Protein AF-A0AAD6BPM9-F1 (afdb_monomer_lite)

Structure (mmCIF, N/CA/C/O backbone):
data_AF-A0AAD6BPM9-F1
#
_entry.id   AF-A0AAD6BPM9-F1
#
loop_
_atom_site.group_PDB
_atom_site.id
_atom_site.type_symbol
_atom_site.label_atom_id
_atom_site.label_alt_id
_atom_site.label_comp_id
_atom_site.label_asym_id
_atom_site.label_entity_id
_atom_site.label_seq_id
_atom_site.pdbx_PDB_ins_code
_atom_site.Cartn_x
_atom_site.Cartn_y
_atom_site.Cartn_z
_atom_site.occupancy
_atom_site.B_iso_or_equiv
_atom_site.auth_seq_id
_atom_site.auth_comp_id
_atom_site.auth_asym_id
_atom_site.auth_atom_id
_atom_site.pdbx_PDB_model_num
ATOM 1 N N . MET A 1 1 ? 32.159 -13.338 46.708 1.00 35.56 1 MET A N 1
ATOM 2 C CA . MET A 1 1 ? 31.486 -13.858 45.499 1.00 35.56 1 MET A CA 1
ATOM 3 C C . MET A 1 1 ? 30.273 -12.989 45.229 1.00 35.56 1 MET A C 1
ATOM 5 O O . MET A 1 1 ? 29.301 -13.058 45.969 1.00 35.56 1 MET A O 1
ATOM 9 N N . GLU A 1 2 ? 30.380 -12.097 44.250 1.00 43.56 2 GLU A N 1
ATOM 10 C CA . GLU A 1 2 ? 29.331 -11.146 43.885 1.00 43.56 2 GLU A CA 1
ATOM 11 C C . GLU A 1 2 ? 28.367 -11.821 42.903 1.00 43.56 2 GLU A C 1
ATOM 13 O O . GLU A 1 2 ? 28.756 -12.232 41.809 1.00 43.56 2 GLU A O 1
ATOM 18 N N . PHE A 1 3 ? 27.111 -12.007 43.311 1.00 42.94 3 PHE A N 1
ATOM 19 C CA . PHE A 1 3 ? 26.085 -12.568 42.441 1.00 42.94 3 PHE A CA 1
ATOM 20 C C . PHE A 1 3 ? 25.701 -11.525 41.393 1.00 42.94 3 PHE A C 1
ATOM 22 O O . PHE A 1 3 ? 24.969 -10.576 41.675 1.00 42.94 3 PHE A O 1
ATOM 29 N N . ALA A 1 4 ? 26.183 -11.718 40.166 1.00 53.88 4 ALA A N 1
ATOM 30 C CA . ALA A 1 4 ? 25.777 -10.936 39.010 1.00 53.88 4 ALA A CA 1
ATOM 31 C C . ALA A 1 4 ? 24.247 -10.991 38.851 1.00 53.88 4 ALA A C 1
ATOM 33 O O . ALA A 1 4 ? 23.667 -11.984 38.402 1.00 53.88 4 ALA A O 1
ATOM 34 N N . LYS A 1 5 ? 23.575 -9.899 39.230 1.00 62.50 5 LYS A N 1
ATOM 35 C CA . LYS A 1 5 ? 22.139 -9.696 39.031 1.00 62.50 5 LYS A CA 1
ATOM 36 C C . LYS A 1 5 ? 21.869 -9.630 37.531 1.00 62.50 5 LYS A C 1
ATOM 38 O O . LYS A 1 5 ? 22.005 -8.582 36.904 1.00 62.50 5 LYS A O 1
ATOM 43 N N . LYS A 1 6 ? 21.491 -10.768 36.947 1.00 52.66 6 LYS A N 1
ATOM 44 C CA . LYS A 1 6 ? 21.075 -10.888 35.546 1.00 52.66 6 LYS A CA 1
ATOM 45 C C . LYS A 1 6 ? 19.934 -9.892 35.303 1.00 52.66 6 LYS A C 1
ATOM 47 O O . LYS A 1 6 ? 18.817 -10.095 35.782 1.00 52.66 6 LYS A O 1
ATOM 52 N N . ARG A 1 7 ? 20.211 -8.782 34.607 1.00 53.25 7 ARG A N 1
ATOM 53 C CA . ARG A 1 7 ? 19.170 -7.841 34.175 1.00 53.25 7 ARG A CA 1
ATOM 54 C C . ARG A 1 7 ? 18.244 -8.606 33.234 1.00 53.25 7 ARG A C 1
ATOM 56 O O . ARG A 1 7 ? 18.624 -8.931 32.113 1.00 53.25 7 ARG A O 1
ATOM 63 N N . LYS A 1 8 ? 17.036 -8.932 33.697 1.00 54.50 8 LYS A N 1
ATOM 64 C CA . LYS A 1 8 ? 15.958 -9.365 32.809 1.00 54.50 8 LYS A CA 1
ATOM 65 C C . LYS A 1 8 ? 15.629 -8.148 31.948 1.00 54.50 8 LYS A C 1
ATOM 67 O O . LYS A 1 8 ? 15.013 -7.210 32.446 1.00 54.50 8 LYS A O 1
ATOM 72 N N . ASN A 1 9 ? 16.086 -8.123 30.696 1.00 52.91 9 ASN A N 1
ATOM 73 C CA . ASN A 1 9 ? 15.541 -7.195 29.713 1.00 52.91 9 ASN A CA 1
ATOM 74 C C . ASN A 1 9 ? 14.071 -7.572 29.551 1.00 52.91 9 ASN A C 1
ATOM 76 O O . ASN A 1 9 ? 13.732 -8.515 28.840 1.00 52.91 9 ASN A O 1
ATOM 80 N N . VAL A 1 10 ? 13.199 -6.878 30.280 1.00 54.53 10 VAL A N 1
ATOM 81 C CA . VAL A 1 10 ? 11.765 -6.960 30.058 1.00 54.53 10 VAL A CA 1
ATOM 82 C C . VAL A 1 10 ? 11.538 -6.189 28.767 1.00 54.5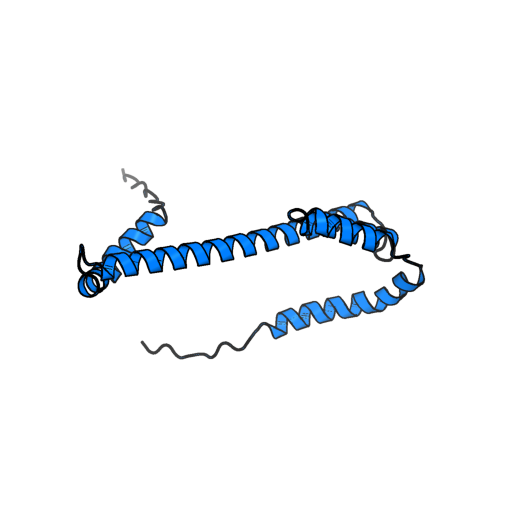3 10 VAL A C 1
ATOM 84 O O . VAL A 1 10 ? 11.328 -4.978 28.776 1.00 54.53 10 VAL A O 1
ATOM 87 N N . ALA A 1 11 ? 11.658 -6.878 27.633 1.00 59.47 11 ALA A N 1
ATOM 88 C CA . ALA A 1 11 ? 11.080 -6.411 26.387 1.00 59.47 11 ALA A CA 1
ATOM 89 C C . ALA A 1 11 ? 9.562 -6.432 26.593 1.00 59.47 11 ALA A C 1
ATOM 91 O O . ALA A 1 11 ? 8.877 -7.389 26.247 1.00 59.47 11 ALA A O 1
ATOM 92 N N . VAL A 1 12 ? 9.058 -5.411 27.289 1.00 58.12 12 VAL A N 1
ATOM 93 C CA . VAL A 1 12 ? 7.635 -5.224 27.526 1.00 58.12 12 VAL A CA 1
ATOM 94 C C . VAL A 1 12 ? 7.022 -5.077 26.142 1.00 58.12 12 VAL A C 1
ATOM 96 O O . VAL A 1 12 ? 7.352 -4.130 25.415 1.00 58.12 12 VAL A O 1
ATOM 99 N N . ILE A 1 13 ? 6.178 -6.037 25.760 1.00 71.31 13 IL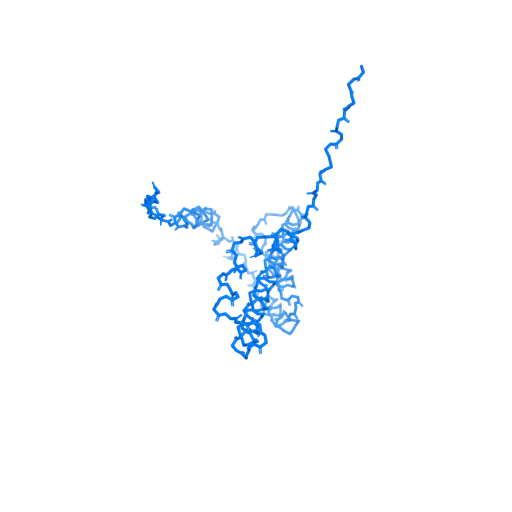E A N 1
ATOM 100 C CA . ILE A 1 13 ? 5.431 -5.985 24.505 1.00 71.31 13 ILE A CA 1
ATOM 101 C C . ILE A 1 13 ? 4.755 -4.610 24.461 1.00 71.31 13 ILE A C 1
ATOM 103 O O . ILE A 1 13 ? 4.265 -4.112 25.476 1.00 71.31 13 ILE A O 1
ATOM 107 N N . LYS A 1 14 ? 4.770 -3.935 23.307 1.00 81.62 14 LYS A N 1
ATOM 108 C CA . LYS A 1 14 ? 4.235 -2.565 23.178 1.00 81.62 14 LYS A CA 1
ATOM 109 C C . LYS A 1 14 ? 2.793 -2.442 23.713 1.00 81.62 14 LYS A C 1
ATOM 111 O O . LYS A 1 14 ? 2.435 -1.371 24.197 1.00 81.62 14 LYS A O 1
ATOM 116 N N . SER A 1 15 ? 2.022 -3.536 23.714 1.00 83.00 15 SER A N 1
ATOM 117 C CA . SER A 1 15 ? 0.700 -3.655 24.344 1.00 83.00 15 SER A CA 1
ATOM 118 C C . SER A 1 15 ? 0.702 -3.352 25.844 1.00 83.00 15 SER A C 1
ATOM 120 O O . SER A 1 15 ? -0.145 -2.603 26.319 1.00 83.00 15 SER A O 1
ATOM 122 N N . ASP A 1 16 ? 1.663 -3.885 26.592 1.00 86.81 16 ASP A N 1
ATOM 123 C CA . ASP A 1 16 ? 1.737 -3.732 28.046 1.00 86.81 16 ASP A CA 1
ATOM 124 C C . ASP A 1 16 ? 2.203 -2.325 28.425 1.00 86.81 16 ASP A C 1
ATOM 126 O O . ASP A 1 16 ? 1.712 -1.737 29.389 1.00 86.81 16 ASP A O 1
ATOM 130 N N . ASN A 1 17 ? 3.099 -1.741 27.621 1.00 89.44 17 ASN A N 1
ATOM 131 C CA . ASN A 1 17 ? 3.482 -0.336 27.762 1.00 89.44 17 ASN A CA 1
ATOM 132 C C . ASN A 1 17 ? 2.284 0.593 27.521 1.00 89.44 17 ASN A C 1
ATOM 134 O O . ASN A 1 17 ? 2.069 1.518 28.303 1.00 89.44 17 ASN A O 1
ATOM 138 N N . LEU A 1 18 ? 1.486 0.322 26.482 1.00 88.50 18 LEU A N 1
ATOM 139 C CA . LEU A 1 18 ? 0.274 1.081 26.178 1.00 88.50 18 LEU A CA 1
ATOM 140 C C . LEU A 1 18 ? -0.773 0.936 27.290 1.00 88.50 18 LEU A C 1
ATOM 142 O O . LEU A 1 18 ? -1.334 1.935 27.738 1.00 88.50 18 LEU A O 1
ATOM 146 N N . LYS A 1 19 ? -0.990 -0.290 27.782 1.00 91.25 19 LYS A N 1
ATOM 147 C CA . LYS A 1 19 ? -1.907 -0.567 28.892 1.00 91.25 19 LYS A CA 1
ATOM 148 C C . LYS A 1 19 ? -1.490 0.193 30.146 1.00 91.25 19 LYS A C 1
ATOM 150 O O . LYS A 1 19 ? -2.317 0.901 30.711 1.00 91.25 19 LYS A O 1
ATOM 155 N N . ARG A 1 20 ? -0.214 0.105 30.546 1.00 93.06 20 ARG A N 1
ATOM 156 C CA . ARG A 1 20 ? 0.305 0.814 31.724 1.00 93.06 20 ARG A CA 1
ATOM 157 C C . ARG A 1 20 ? 0.131 2.325 31.587 1.00 93.06 20 ARG A C 1
ATOM 159 O O . ARG A 1 20 ? -0.369 2.948 32.516 1.00 93.06 20 ARG A O 1
ATOM 166 N N . HIS A 1 21 ? 0.488 2.888 30.432 1.00 94.00 21 HIS A N 1
ATOM 167 C CA . HIS A 1 21 ? 0.334 4.317 30.158 1.00 94.00 21 HIS A CA 1
ATOM 168 C C . HIS A 1 21 ? -1.126 4.770 30.270 1.00 94.00 21 HIS A C 1
ATOM 170 O O . HIS A 1 21 ? -1.416 5.745 30.960 1.00 94.00 21 HIS A O 1
ATOM 176 N N . PHE A 1 22 ? -2.058 4.024 29.669 1.00 93.56 22 PHE A N 1
ATOM 177 C CA . PHE A 1 22 ? -3.481 4.308 29.817 1.00 93.56 22 PHE A CA 1
ATOM 178 C C . PHE A 1 22 ? -3.906 4.257 31.288 1.00 93.56 22 PHE A C 1
ATOM 180 O O . PHE A 1 22 ? -4.524 5.199 31.776 1.00 93.56 22 PHE A O 1
ATOM 187 N N . THR A 1 23 ? -3.531 3.200 32.016 1.00 94.38 23 THR A N 1
ATOM 188 C CA . THR A 1 23 ? -3.917 3.043 33.425 1.00 94.38 23 THR A CA 1
ATOM 189 C C . THR A 1 23 ? -3.346 4.128 34.334 1.00 94.38 23 THR A C 1
ATOM 191 O O . THR A 1 23 ? -4.044 4.565 35.240 1.00 94.38 23 THR A O 1
ATOM 194 N N . SER A 1 24 ? -2.113 4.588 34.098 1.00 95.81 24 SER A N 1
ATOM 195 C CA . SER A 1 24 ? -1.460 5.572 34.967 1.00 95.81 24 SER A CA 1
ATOM 196 C C . SER A 1 24 ? -1.820 7.019 34.632 1.00 95.81 24 SER A C 1
ATOM 198 O O . SER A 1 24 ? -1.816 7.851 35.530 1.00 95.81 24 SER A O 1
ATOM 200 N N . ILE A 1 25 ? -2.087 7.338 33.359 1.00 95.06 25 ILE A N 1
ATOM 201 C CA . ILE A 1 25 ? -2.283 8.726 32.898 1.00 95.06 25 ILE A CA 1
ATOM 202 C C . ILE A 1 25 ? -3.748 9.033 32.576 1.00 95.06 25 ILE A C 1
ATOM 204 O O . ILE A 1 25 ? -4.235 10.119 32.877 1.00 95.06 25 ILE A O 1
ATOM 208 N N . HIS A 1 26 ? -4.465 8.095 31.955 1.00 93.62 26 HIS A N 1
ATOM 209 C CA . HIS A 1 26 ? -5.763 8.376 31.338 1.00 93.62 26 HIS A CA 1
ATOM 210 C C . HIS A 1 26 ? -6.950 7.719 32.037 1.00 93.62 26 HIS A C 1
ATOM 212 O O . HIS A 1 26 ? -8.068 8.188 31.864 1.00 93.62 26 HIS A O 1
ATOM 218 N N . ALA A 1 27 ? -6.751 6.661 32.828 1.00 94.12 27 ALA A N 1
ATOM 219 C CA . ALA A 1 27 ? -7.866 5.916 33.410 1.00 94.12 27 ALA A CA 1
ATOM 220 C C . ALA A 1 27 ? -8.763 6.784 34.302 1.00 94.12 27 ALA A C 1
ATOM 222 O O . ALA A 1 27 ? -9.981 6.709 34.176 1.00 94.12 27 ALA A O 1
ATOM 223 N N . ALA A 1 28 ? -8.182 7.643 35.147 1.00 94.00 28 ALA A N 1
ATOM 224 C CA . ALA A 1 28 ? -8.955 8.510 36.036 1.00 94.00 28 ALA A CA 1
ATOM 225 C C . ALA A 1 28 ? -9.855 9.484 35.255 1.00 94.00 28 ALA A C 1
ATOM 227 O O . ALA A 1 28 ? -11.061 9.537 35.486 1.00 94.00 28 ALA A O 1
ATOM 228 N N . SER A 1 29 ? -9.296 10.206 34.279 1.00 93.50 29 SER A N 1
ATOM 229 C CA . SER A 1 29 ? -10.056 11.166 33.472 1.00 93.50 29 SER A CA 1
ATOM 230 C C . SER A 1 29 ? -11.031 10.480 32.516 1.00 93.50 29 SER A C 1
ATOM 232 O O . SER A 1 29 ? -12.147 10.959 32.324 1.00 93.50 29 SER A O 1
ATOM 234 N N . PHE A 1 30 ? -10.654 9.343 31.935 1.00 93.31 30 PHE A N 1
ATOM 235 C CA . PHE A 1 30 ? -11.526 8.593 31.039 1.00 93.31 30 PHE A CA 1
ATOM 236 C C . PHE A 1 30 ? -12.734 8.019 31.781 1.00 93.31 30 PHE A C 1
ATOM 238 O O . PHE A 1 30 ? -13.852 8.165 31.301 1.00 93.31 30 PHE A O 1
ATOM 245 N N . ASN A 1 31 ? -12.536 7.428 32.962 1.00 93.12 31 ASN A N 1
ATOM 246 C CA . ASN A 1 31 ? -13.633 6.878 33.759 1.00 93.12 31 ASN A CA 1
ATOM 247 C C . ASN A 1 31 ? -14.541 7.972 34.343 1.00 93.12 31 ASN A C 1
ATOM 249 O O . ASN A 1 31 ? -15.739 7.742 34.472 1.00 93.12 31 ASN A O 1
ATOM 253 N N . ALA A 1 32 ? -14.001 9.159 34.648 1.00 93.00 32 ALA A N 1
ATOM 254 C CA . ALA A 1 32 ? -14.800 10.303 35.094 1.00 93.00 32 ALA A CA 1
ATOM 255 C C . ALA A 1 32 ? -15.715 10.849 33.984 1.00 93.00 32 ALA A C 1
ATOM 257 O O . ALA A 1 32 ? -16.877 11.150 34.235 1.00 93.00 32 ALA A O 1
ATOM 258 N N . ASN A 1 33 ? -15.206 10.956 32.751 1.00 92.06 33 ASN A N 1
ATOM 259 C CA . ASN A 1 33 ? -15.979 11.464 31.610 1.00 92.06 33 ASN A CA 1
ATOM 260 C C . ASN A 1 33 ? -16.887 10.402 30.970 1.00 92.06 33 ASN A C 1
ATOM 262 O O . ASN A 1 33 ? -17.888 10.744 30.348 1.00 92.06 33 ASN A O 1
ATOM 266 N N . TYR A 1 34 ? -16.524 9.122 31.083 1.00 92.88 34 TYR A N 1
ATOM 267 C CA . TYR A 1 34 ? -17.231 8.000 30.470 1.00 92.88 34 TYR A CA 1
ATOM 268 C C . TYR A 1 34 ? -17.401 6.870 31.499 1.00 92.88 34 TYR A C 1
ATOM 270 O O . TYR A 1 34 ? -16.593 5.931 31.522 1.00 92.88 34 TYR A O 1
ATOM 278 N N . PRO A 1 35 ? -18.447 6.939 32.344 1.00 91.88 35 PRO A N 1
ATOM 279 C CA . PRO A 1 35 ? -18.706 5.945 33.379 1.00 91.88 35 PRO A CA 1
ATOM 280 C C . PRO A 1 35 ? -18.882 4.540 32.806 1.00 91.88 35 PRO A C 1
ATOM 282 O O . PRO A 1 35 ? -19.329 4.351 31.667 1.00 91.88 35 PRO A O 1
ATOM 285 N N . GLU A 1 36 ? -18.546 3.531 33.604 1.00 89.31 36 GLU A N 1
ATOM 286 C CA . GLU A 1 36 ? -18.715 2.136 33.210 1.00 89.31 36 GLU A CA 1
ATOM 287 C C . GLU A 1 36 ? -20.180 1.818 32.890 1.00 89.31 36 GLU A C 1
ATOM 289 O O . GLU A 1 36 ? -21.095 2.327 33.528 1.00 89.31 36 GLU A O 1
ATOM 294 N N . LYS A 1 37 ? -20.393 0.971 31.873 1.00 88.62 37 LYS A N 1
ATOM 295 C CA . LYS A 1 37 ? -21.720 0.576 31.365 1.00 88.62 37 LYS A CA 1
ATOM 296 C C . LYS A 1 37 ? -22.593 1.728 30.833 1.00 88.62 37 LYS A C 1
ATOM 298 O O . LYS A 1 37 ? -23.770 1.508 30.583 1.00 88.62 37 LYS A O 1
ATOM 303 N N . SER A 1 38 ? -22.033 2.920 30.617 1.00 93.50 38 SER A N 1
ATOM 304 C CA . SER A 1 38 ? -22.742 4.008 29.933 1.00 93.50 38 SER A CA 1
ATOM 305 C C . SER A 1 38 ? -22.705 3.854 28.409 1.00 93.50 38 SER A C 1
ATOM 307 O O . SER A 1 38 ? -21.695 3.437 27.830 1.00 93.50 38 SER A O 1
ATOM 309 N N . ASP A 1 39 ? -23.778 4.276 27.742 1.00 92.50 39 ASP A N 1
ATOM 310 C CA . ASP A 1 39 ? -23.843 4.312 26.276 1.00 92.50 39 ASP A CA 1
ATOM 311 C C . ASP A 1 39 ? -22.803 5.266 25.679 1.00 92.50 39 ASP A C 1
ATOM 313 O O . ASP A 1 39 ? -22.188 4.968 24.653 1.00 92.50 39 ASP A O 1
ATOM 317 N N . GLN A 1 40 ? -22.519 6.374 26.372 1.00 92.25 40 GLN A N 1
ATOM 318 C CA . GLN A 1 40 ? -21.474 7.327 25.993 1.00 92.25 40 GLN A CA 1
ATOM 319 C C . GLN A 1 40 ? -20.093 6.662 25.931 1.00 92.25 40 GLN A C 1
ATOM 321 O O . GLN A 1 40 ? -19.318 6.920 25.006 1.00 92.25 40 GLN A O 1
ATOM 326 N N . ARG A 1 41 ? -19.781 5.763 26.876 1.00 95.00 41 ARG A N 1
ATOM 327 C CA . ARG A 1 41 ? -18.527 5.000 26.869 1.00 95.00 41 ARG A CA 1
ATOM 328 C C . ARG A 1 41 ? -18.465 4.039 25.689 1.00 95.00 41 ARG A C 1
ATOM 330 O O . ARG A 1 41 ? -17.439 3.979 25.011 1.00 95.00 41 ARG A O 1
ATOM 337 N N . THR A 1 42 ? -19.554 3.327 25.414 1.00 94.19 42 THR A N 1
ATOM 338 C CA . THR A 1 42 ? -19.649 2.414 24.266 1.00 94.19 42 THR A CA 1
ATOM 339 C C . THR A 1 42 ? -19.442 3.167 22.952 1.00 94.19 42 THR A C 1
ATOM 341 O O . THR A 1 42 ? -18.608 2.767 22.136 1.00 94.19 42 THR A O 1
ATOM 344 N N . GLN A 1 43 ? -20.110 4.311 22.778 1.00 95.12 43 GLN A N 1
ATOM 345 C CA . GLN A 1 43 ? -19.960 5.163 21.599 1.00 95.12 43 GLN A CA 1
ATOM 346 C C . GLN A 1 43 ? -18.531 5.704 21.463 1.00 95.12 43 GLN A C 1
ATOM 348 O O . GLN A 1 43 ? -17.953 5.673 20.373 1.00 95.12 43 GLN A O 1
ATOM 353 N N . LYS A 1 44 ? -17.919 6.152 22.567 1.00 95.19 44 LYS A N 1
ATOM 354 C CA . LYS A 1 44 ? -16.544 6.663 22.554 1.00 95.19 44 LYS A CA 1
ATOM 355 C C . LYS A 1 44 ? -15.542 5.591 22.138 1.00 95.19 44 LYS A C 1
ATOM 357 O O . LYS A 1 44 ? -14.681 5.859 21.300 1.00 95.19 44 LYS A O 1
ATOM 362 N N . ILE A 1 45 ? -15.659 4.383 22.690 1.00 94.50 45 ILE A N 1
ATOM 363 C CA . ILE A 1 45 ? -14.792 3.250 22.342 1.00 94.50 45 ILE A CA 1
ATOM 364 C C . ILE A 1 45 ? -14.977 2.869 20.870 1.00 94.50 45 ILE A C 1
ATOM 366 O O . ILE A 1 45 ? -13.985 2.682 20.165 1.00 94.50 45 ILE A O 1
ATOM 370 N N . ALA A 1 46 ? -16.219 2.812 20.381 1.00 96.31 46 ALA A N 1
ATOM 371 C CA . ALA A 1 46 ? -16.501 2.533 18.976 1.00 96.31 46 ALA A CA 1
ATOM 372 C C . ALA A 1 46 ? -15.860 3.578 18.044 1.00 96.31 46 ALA A C 1
ATOM 374 O O . ALA A 1 46 ? -15.221 3.210 17.057 1.00 96.31 46 ALA A O 1
ATOM 375 N N . GLY A 1 47 ? -15.951 4.867 18.389 1.00 96.88 47 GLY A N 1
ATOM 376 C CA . GLY A 1 47 ? -15.310 5.950 17.639 1.00 96.88 47 GLY A CA 1
ATOM 377 C C . GLY A 1 47 ? -13.781 5.857 17.631 1.00 96.88 47 GLY A C 1
ATOM 378 O O . GLY A 1 47 ? -13.159 5.996 16.577 1.00 96.88 47 GLY A O 1
ATOM 379 N N . LEU A 1 48 ? -13.163 5.554 18.778 1.00 94.62 48 LEU A N 1
ATOM 380 C CA . LEU A 1 48 ? -11.713 5.335 18.869 1.00 94.62 48 LEU A CA 1
ATOM 381 C C . LEU A 1 48 ? -11.267 4.140 18.019 1.00 94.62 48 LEU A C 1
ATOM 383 O O . LEU A 1 48 ? -10.268 4.229 17.309 1.00 94.62 48 LEU A O 1
ATOM 387 N N . LEU A 1 49 ? -12.024 3.040 18.042 1.00 95.62 49 LEU A N 1
ATOM 388 C CA . LEU A 1 49 ? -11.731 1.860 17.233 1.00 95.62 49 LEU A CA 1
ATOM 389 C C . LEU A 1 49 ? -11.868 2.152 15.733 1.00 95.62 49 LEU A C 1
ATOM 391 O O . LEU A 1 49 ? -11.034 1.706 14.946 1.00 95.62 49 LEU A O 1
ATOM 395 N N . ALA A 1 50 ? -12.896 2.900 15.331 1.00 96.69 50 ALA A N 1
ATOM 396 C CA . ALA A 1 50 ? -13.084 3.317 13.945 1.00 96.69 50 ALA A CA 1
ATOM 397 C C . ALA A 1 50 ? -11.927 4.207 13.466 1.00 96.69 50 ALA A C 1
ATOM 399 O O . ALA A 1 50 ? -11.351 3.946 12.409 1.00 96.69 50 ALA A O 1
ATOM 400 N N . SER A 1 51 ? -11.529 5.194 14.275 1.00 95.69 51 SER A N 1
ATOM 401 C CA . SER A 1 51 ? -10.372 6.051 13.996 1.00 95.69 51 SER A CA 1
ATOM 402 C C . SER A 1 51 ? -9.078 5.239 13.888 1.00 95.69 51 SER A C 1
ATOM 404 O O . SER A 1 51 ? -8.334 5.398 12.924 1.00 95.69 51 SER A O 1
ATOM 406 N N . TYR A 1 52 ? -8.848 4.297 14.806 1.00 94.00 52 TYR A N 1
ATOM 407 C CA . TYR A 1 52 ? -7.692 3.403 14.757 1.00 94.00 52 TYR A CA 1
ATOM 408 C C . TYR A 1 52 ? -7.653 2.577 13.466 1.00 94.00 52 TYR A C 1
ATOM 410 O O . TYR A 1 52 ? -6.639 2.572 12.770 1.00 94.00 52 TYR A O 1
ATOM 418 N N . LYS A 1 53 ? -8.763 1.919 13.106 1.00 95.00 53 LYS A N 1
ATOM 419 C CA . LYS A 1 53 ? -8.863 1.132 11.867 1.00 95.00 53 LYS A CA 1
ATOM 420 C C . LYS A 1 53 ? -8.603 1.988 10.630 1.00 95.00 53 LYS A C 1
ATOM 422 O O . LYS A 1 53 ? -7.922 1.534 9.713 1.00 95.00 53 LYS A O 1
ATOM 427 N N . HIS A 1 54 ? -9.120 3.216 10.613 1.00 93.94 54 HIS A N 1
ATOM 428 C CA . HIS A 1 54 ? -8.878 4.158 9.529 1.00 93.94 54 HIS A CA 1
ATOM 429 C C . HIS A 1 54 ? -7.389 4.514 9.416 1.00 93.94 54 HIS A C 1
ATOM 431 O O . HIS A 1 54 ? -6.807 4.338 8.347 1.00 93.94 54 HIS A O 1
ATOM 437 N N . SER A 1 55 ? -6.755 4.922 10.519 1.00 92.50 55 SER A N 1
ATOM 438 C CA . SER A 1 55 ? -5.329 5.264 10.551 1.00 92.50 55 SER A CA 1
ATOM 439 C C . SER A 1 55 ? -4.450 4.095 10.114 1.00 92.50 55 SER A C 1
ATOM 441 O O . SER A 1 55 ? -3.592 4.269 9.253 1.00 92.50 55 SER A O 1
ATOM 443 N N . VAL A 1 56 ? -4.699 2.889 10.634 1.00 92.31 56 VAL A N 1
ATOM 444 C CA . VAL A 1 56 ? -3.957 1.683 10.238 1.00 92.31 56 VAL A CA 1
ATOM 445 C C . VAL A 1 56 ? -4.156 1.379 8.758 1.00 92.31 56 VAL A C 1
ATOM 447 O O . VAL A 1 56 ? -3.176 1.149 8.060 1.00 92.31 56 VAL A O 1
ATOM 450 N N . SER A 1 57 ? -5.391 1.425 8.246 1.00 92.00 57 SER A N 1
ATOM 451 C CA . SER A 1 57 ? -5.650 1.176 6.824 1.00 92.00 57 SER A CA 1
ATOM 452 C C . SER A 1 57 ? -4.903 2.163 5.928 1.00 92.00 57 SER A C 1
ATOM 454 O O . SER A 1 57 ? -4.294 1.748 4.943 1.00 92.00 57 SER A O 1
ATOM 456 N N . THR A 1 58 ? -4.916 3.451 6.273 1.00 88.81 58 THR A N 1
ATOM 457 C CA . THR A 1 58 ? -4.193 4.487 5.530 1.00 88.81 58 THR A CA 1
ATOM 458 C C . THR A 1 58 ? -2.685 4.260 5.594 1.00 88.81 58 THR A C 1
ATOM 460 O O . THR A 1 58 ? -2.034 4.261 4.553 1.00 88.81 58 THR A O 1
ATOM 463 N N . MET A 1 59 ? -2.130 3.988 6.779 1.00 87.12 59 MET A N 1
ATOM 464 C CA . MET A 1 59 ? -0.703 3.696 6.938 1.00 87.12 59 MET A CA 1
ATOM 465 C C . MET A 1 59 ? -0.283 2.471 6.123 1.00 87.12 59 MET A C 1
ATOM 467 O O . MET A 1 59 ? 0.656 2.565 5.342 1.00 87.12 59 MET A O 1
ATOM 471 N N . SER A 1 60 ? -1.007 1.353 6.231 1.00 86.25 60 SER A N 1
ATOM 472 C CA . SER A 1 60 ? -0.707 0.129 5.482 1.00 86.25 60 SER A CA 1
ATOM 473 C C . SER A 1 60 ? -0.758 0.345 3.969 1.00 86.25 60 SER A C 1
ATOM 475 O O . SER A 1 60 ? 0.124 -0.130 3.257 1.00 86.25 60 SER A O 1
ATOM 477 N N . LYS A 1 61 ? -1.748 1.096 3.466 1.00 81.25 61 LYS A N 1
ATOM 478 C CA . LYS A 1 61 ? -1.834 1.450 2.040 1.00 81.25 61 LYS A CA 1
ATOM 479 C C . LYS A 1 61 ? -0.623 2.269 1.596 1.00 81.25 61 LYS A C 1
ATOM 481 O O . LYS A 1 61 ? 0.004 1.922 0.597 1.00 81.25 61 LYS A O 1
ATOM 486 N N . THR A 1 62 ? -0.256 3.306 2.345 1.00 77.31 62 THR A N 1
ATOM 487 C CA . THR A 1 62 ? 0.907 4.144 2.022 1.00 77.31 62 THR A CA 1
ATOM 488 C C . THR A 1 62 ? 2.208 3.343 2.057 1.00 77.31 62 THR A C 1
ATOM 490 O O . THR A 1 62 ? 3.006 3.446 1.128 1.00 77.31 62 THR A O 1
ATOM 493 N N . THR A 1 63 ? 2.398 2.490 3.069 1.00 79.88 63 THR A N 1
ATOM 494 C CA . THR A 1 63 ? 3.558 1.592 3.154 1.00 79.88 63 THR A CA 1
ATOM 495 C C . THR A 1 63 ? 3.624 0.662 1.944 1.00 79.88 63 THR A C 1
ATOM 497 O O . THR A 1 63 ? 4.676 0.571 1.321 1.00 79.88 63 THR A O 1
ATOM 500 N N . SER A 1 64 ? 2.502 0.067 1.524 1.00 82.06 64 SER A N 1
ATOM 501 C CA . SER A 1 64 ? 2.480 -0.824 0.354 1.00 82.06 64 SER A CA 1
ATOM 502 C C . SER A 1 64 ? 2.837 -0.115 -0.961 1.00 82.06 64 SER A C 1
ATOM 504 O O . SER A 1 64 ? 3.542 -0.673 -1.803 1.00 82.06 64 SER A O 1
ATOM 506 N N . ALA A 1 65 ? 2.415 1.144 -1.132 1.00 81.88 65 ALA A N 1
ATOM 507 C CA . ALA A 1 65 ? 2.778 1.944 -2.300 1.00 81.88 65 ALA A CA 1
ATOM 508 C C . ALA A 1 65 ? 4.277 2.283 -2.301 1.00 81.88 65 ALA A C 1
ATOM 510 O O . ALA A 1 65 ? 4.935 2.217 -3.340 1.00 81.88 65 ALA A O 1
ATOM 511 N N . GLN A 1 66 ? 4.833 2.605 -1.130 1.00 84.88 66 GLN A N 1
ATOM 512 C CA . GLN A 1 66 ? 6.259 2.881 -0.973 1.00 84.88 66 GLN A CA 1
ATOM 513 C C . GLN A 1 66 ? 7.119 1.632 -1.216 1.00 84.88 66 GLN A C 1
ATOM 515 O O . GLN A 1 66 ? 8.155 1.720 -1.878 1.00 84.88 66 GLN A O 1
ATOM 520 N N . GLU A 1 67 ? 6.693 0.469 -0.722 1.00 87.81 67 GLU A N 1
ATOM 521 C CA . GLU A 1 67 ? 7.351 -0.818 -0.972 1.00 87.81 67 GLU A CA 1
ATOM 522 C C . GLU A 1 67 ? 7.371 -1.146 -2.466 1.00 87.81 67 GLU A C 1
ATOM 524 O O . GLU A 1 67 ? 8.426 -1.466 -3.010 1.00 87.81 67 GLU A O 1
ATOM 529 N N . SER A 1 68 ? 6.235 -0.977 -3.149 1.00 85.81 68 SER A N 1
ATOM 530 C CA . SER A 1 68 ? 6.124 -1.181 -4.595 1.00 85.81 68 SER A CA 1
ATOM 531 C C . SER A 1 68 ? 7.035 -0.231 -5.389 1.00 85.81 68 SER A C 1
ATOM 533 O O . SER A 1 68 ? 7.774 -0.674 -6.271 1.00 85.81 68 SER A O 1
ATOM 535 N N . ALA A 1 69 ? 7.082 1.057 -5.032 1.00 87.56 69 ALA A N 1
ATOM 536 C CA . ALA A 1 69 ? 7.992 2.021 -5.657 1.00 87.56 69 ALA A CA 1
ATOM 537 C C . ALA A 1 69 ? 9.475 1.676 -5.417 1.00 87.56 69 ALA A C 1
ATOM 539 O O . ALA A 1 69 ? 10.314 1.824 -6.314 1.00 87.56 69 ALA A O 1
ATOM 540 N N . THR A 1 70 ? 9.804 1.185 -4.219 1.00 90.62 70 THR A N 1
ATOM 541 C CA . THR A 1 70 ? 11.163 0.754 -3.864 1.00 90.62 70 THR A CA 1
ATOM 542 C C . THR A 1 70 ? 11.564 -0.492 -4.651 1.00 90.62 70 THR A C 1
ATOM 544 O O . THR A 1 70 ? 12.640 -0.513 -5.248 1.00 90.62 70 THR A O 1
ATOM 547 N N . ALA A 1 71 ? 10.688 -1.498 -4.728 1.00 89.12 71 ALA A N 1
ATOM 548 C CA . ALA A 1 71 ? 10.906 -2.710 -5.515 1.00 89.12 71 ALA A CA 1
ATOM 549 C C . ALA A 1 71 ? 11.126 -2.385 -7.001 1.00 89.12 71 ALA A C 1
ATOM 551 O O . ALA A 1 71 ? 12.105 -2.839 -7.595 1.00 89.12 71 ALA A O 1
ATOM 552 N N . ALA A 1 72 ? 10.289 -1.516 -7.574 1.00 91.19 72 ALA A N 1
ATOM 553 C CA . ALA A 1 72 ? 10.430 -1.062 -8.953 1.00 91.19 72 ALA A CA 1
ATOM 554 C C . ALA A 1 72 ? 11.779 -0.360 -9.199 1.00 91.19 72 ALA A C 1
ATOM 556 O O . ALA A 1 72 ? 12.470 -0.654 -10.176 1.00 91.19 72 ALA A O 1
ATOM 557 N N . SER A 1 73 ? 12.193 0.523 -8.285 1.00 91.56 73 SER A N 1
ATOM 558 C CA . SER A 1 73 ? 13.470 1.248 -8.370 1.00 91.56 73 SER A CA 1
ATOM 559 C C . SER A 1 73 ? 14.678 0.313 -8.287 1.00 91.56 73 SER A C 1
ATOM 561 O O . SER A 1 73 ? 15.633 0.461 -9.056 1.00 91.56 73 SER A O 1
ATOM 563 N N . LEU A 1 74 ? 14.635 -0.680 -7.393 1.00 92.19 74 LEU A N 1
ATOM 564 C CA . LEU A 1 74 ? 15.670 -1.709 -7.289 1.00 92.19 74 LEU A CA 1
ATOM 565 C C . LEU A 1 74 ? 15.734 -2.559 -8.562 1.00 92.19 74 LEU A C 1
ATOM 567 O O . LEU A 1 74 ? 16.824 -2.803 -9.077 1.00 92.19 74 LEU A O 1
ATOM 571 N N . HIS A 1 75 ? 14.583 -2.948 -9.114 1.00 90.12 75 HIS A N 1
ATOM 572 C CA . HIS A 1 75 ? 14.515 -3.742 -10.339 1.00 90.12 75 HIS A CA 1
ATOM 573 C C . HIS A 1 75 ? 15.075 -2.986 -11.558 1.00 90.12 75 HIS A C 1
ATOM 575 O O . HIS A 1 75 ? 15.869 -3.531 -12.334 1.00 90.12 75 HIS A O 1
ATOM 581 N N . VAL A 1 76 ? 14.733 -1.702 -11.704 1.00 90.12 76 VAL A N 1
ATOM 582 C CA . VAL A 1 76 ? 15.303 -0.826 -12.740 1.00 90.12 76 VAL A CA 1
ATOM 583 C C . VAL A 1 76 ? 16.811 -0.667 -12.551 1.00 90.12 76 VAL A C 1
ATOM 585 O O . VAL A 1 76 ? 17.563 -0.858 -13.507 1.00 90.12 76 VAL A O 1
ATOM 588 N N . SER A 1 77 ? 17.270 -0.393 -11.327 1.00 89.31 77 SER A N 1
ATOM 589 C CA . SER A 1 77 ? 18.702 -0.243 -11.022 1.00 89.31 77 SER A CA 1
ATOM 590 C C . SER A 1 77 ? 19.489 -1.511 -11.354 1.00 89.31 77 SER A C 1
ATOM 592 O O . SER A 1 77 ? 20.549 -1.443 -11.976 1.00 89.31 77 SER A O 1
ATOM 594 N N . TRP A 1 78 ? 18.941 -2.678 -11.014 1.00 90.31 78 TRP A N 1
ATOM 595 C CA . TRP A 1 78 ? 19.520 -3.976 -11.353 1.00 90.31 78 TRP A CA 1
ATOM 596 C C . TRP A 1 78 ? 19.616 -4.192 -12.867 1.00 90.31 78 TRP A C 1
ATOM 598 O O . TRP A 1 78 ? 20.655 -4.612 -13.379 1.00 90.31 78 TRP A O 1
ATOM 608 N N . THR A 1 79 ? 18.553 -3.859 -13.600 1.00 87.69 79 THR A N 1
ATOM 609 C CA . THR A 1 79 ? 18.498 -3.983 -15.064 1.00 87.69 79 THR A CA 1
ATOM 610 C C . THR A 1 79 ? 19.538 -3.090 -15.740 1.00 87.69 79 THR A C 1
ATOM 612 O O . THR A 1 79 ? 20.266 -3.545 -16.625 1.00 87.69 79 THR A O 1
ATOM 615 N N . LEU A 1 80 ? 19.663 -1.843 -15.281 1.00 87.19 80 LEU A N 1
ATOM 616 C CA . LEU A 1 80 ? 20.658 -0.887 -15.766 1.00 87.19 80 LEU A CA 1
ATOM 617 C C . LEU A 1 80 ? 22.087 -1.367 -15.485 1.00 87.19 80 LEU A C 1
ATOM 619 O O . LEU A 1 80 ? 22.916 -1.397 -16.397 1.00 87.19 80 LEU A O 1
ATOM 623 N N . ALA A 1 81 ? 22.363 -1.808 -14.254 1.00 88.38 81 ALA A N 1
ATOM 624 C CA . ALA A 1 81 ? 23.676 -2.310 -13.856 1.00 88.38 81 ALA A CA 1
ATOM 625 C C . ALA A 1 81 ? 24.103 -3.538 -14.679 1.00 88.38 81 ALA A C 1
ATOM 627 O O . ALA A 1 81 ? 25.261 -3.649 -15.087 1.00 88.38 81 ALA A O 1
ATOM 628 N N . ARG A 1 82 ? 23.165 -4.447 -14.981 1.00 89.25 82 ARG A N 1
ATOM 629 C CA . ARG A 1 82 ? 23.434 -5.638 -15.801 1.00 89.25 82 ARG A CA 1
ATOM 630 C C . ARG A 1 82 ? 23.620 -5.336 -17.281 1.00 89.25 82 ARG A C 1
ATOM 632 O O . ARG A 1 82 ? 24.394 -6.036 -17.930 1.00 89.25 82 ARG A O 1
ATOM 639 N N . ALA A 1 83 ? 22.916 -4.343 -17.820 1.00 86.69 83 ALA A N 1
ATOM 640 C CA . ALA A 1 83 ? 22.959 -4.038 -19.245 1.00 86.69 83 ALA A CA 1
ATOM 641 C C . ALA A 1 83 ? 24.345 -3.559 -19.705 1.00 86.69 83 ALA A C 1
ATOM 643 O O . ALA A 1 83 ? 24.703 -3.808 -20.852 1.00 86.69 83 ALA A O 1
ATOM 644 N N . LYS A 1 84 ? 25.125 -2.898 -18.831 1.00 86.12 84 LYS A N 1
ATOM 645 C CA . LYS A 1 84 ? 26.443 -2.310 -19.162 1.00 86.12 84 LYS A CA 1
ATOM 646 C C . LYS A 1 84 ? 26.413 -1.427 -20.422 1.00 86.12 84 LYS A C 1
ATOM 648 O O . LYS A 1 84 ? 27.383 -1.356 -21.172 1.00 86.12 84 LYS A O 1
ATOM 653 N N . LYS A 1 85 ? 25.282 -0.765 -20.669 1.00 83.38 85 LYS A N 1
ATOM 654 C CA . LYS A 1 85 ? 25.068 0.136 -21.804 1.00 83.38 85 LYS A CA 1
ATOM 655 C C . LYS A 1 85 ? 24.957 1.582 -21.323 1.00 83.38 85 LYS A C 1
ATOM 657 O O . LYS A 1 85 ? 24.557 1.805 -20.180 1.00 83.38 85 LYS A O 1
ATOM 662 N N . PRO A 1 86 ? 25.269 2.572 -22.176 1.00 78.06 86 PRO A N 1
ATOM 663 C CA . PRO A 1 86 ? 25.041 3.969 -21.837 1.00 78.06 86 PRO A CA 1
ATOM 664 C C . PRO A 1 86 ? 23.545 4.245 -21.640 1.00 78.06 86 PRO A C 1
ATOM 666 O O . PRO A 1 86 ? 22.707 3.718 -22.368 1.00 78.06 86 PRO A O 1
ATOM 669 N N . PHE A 1 87 ? 23.219 5.161 -20.725 1.00 75.12 87 PHE A N 1
ATOM 670 C CA . PHE A 1 87 ? 21.848 5.645 -20.489 1.00 75.12 87 PHE A CA 1
ATOM 671 C C . PHE A 1 87 ? 21.187 6.291 -21.724 1.00 75.12 87 PHE A C 1
ATOM 673 O O . PHE A 1 87 ? 19.989 6.550 -21.718 1.00 75.12 87 PHE A O 1
ATOM 680 N N . ALA A 1 88 ? 21.959 6.539 -22.786 1.00 77.69 88 ALA A N 1
ATOM 681 C CA . ALA A 1 88 ? 21.474 7.016 -24.077 1.00 77.69 88 ALA A CA 1
ATOM 682 C C . ALA A 1 88 ? 20.821 5.917 -24.940 1.00 77.69 88 ALA A C 1
ATOM 684 O O . ALA A 1 88 ? 20.219 6.242 -25.962 1.00 77.69 88 ALA A O 1
ATOM 685 N N . ASP A 1 89 ? 20.936 4.635 -24.566 1.00 82.50 89 ASP A N 1
ATOM 686 C CA . ASP A 1 89 ? 20.225 3.554 -25.255 1.00 82.50 89 ASP A CA 1
ATOM 687 C C . ASP A 1 89 ? 18.721 3.654 -24.963 1.00 82.50 89 ASP A C 1
ATOM 689 O O . ASP A 1 89 ? 18.232 3.249 -23.905 1.00 82.50 89 ASP A O 1
ATOM 693 N N . ALA A 1 90 ? 17.979 4.204 -25.922 1.00 81.25 90 ALA A N 1
ATOM 694 C CA . ALA A 1 90 ? 16.547 4.419 -25.798 1.00 81.25 90 ALA A CA 1
ATOM 695 C C . ALA A 1 90 ? 15.768 3.106 -25.599 1.00 81.25 90 ALA A C 1
ATOM 697 O O . ALA A 1 90 ? 14.777 3.085 -24.869 1.00 81.25 90 ALA A O 1
ATOM 698 N N . GLU A 1 91 ? 16.244 1.992 -26.164 1.00 84.00 91 GLU A N 1
ATOM 699 C CA . GLU A 1 91 ? 15.616 0.681 -25.981 1.00 84.00 91 GLU A CA 1
ATOM 700 C C . GLU A 1 91 ? 15.799 0.155 -24.555 1.00 84.00 91 GLU A C 1
ATOM 702 O O . GLU A 1 91 ? 14.895 -0.477 -24.001 1.00 84.00 91 GLU A O 1
ATOM 707 N N . LEU A 1 92 ? 16.935 0.453 -23.918 1.00 85.81 92 LEU A N 1
ATOM 708 C CA . LEU A 1 92 ? 17.152 0.128 -22.508 1.00 85.81 92 LEU A CA 1
ATOM 709 C C . LEU A 1 92 ? 16.191 0.915 -21.612 1.00 85.81 92 LEU A C 1
ATOM 711 O O . LEU A 1 92 ? 15.530 0.326 -20.758 1.00 85.81 92 LEU A O 1
ATOM 715 N N . ILE A 1 93 ? 16.057 2.222 -21.847 1.00 86.06 93 ILE A N 1
ATOM 716 C CA . ILE A 1 93 ? 15.143 3.078 -21.079 1.00 86.06 93 ILE A CA 1
ATOM 717 C C . ILE A 1 93 ? 13.686 2.632 -21.255 1.00 86.06 93 ILE A C 1
ATOM 719 O O . ILE A 1 93 ? 12.937 2.571 -20.278 1.00 86.06 93 ILE A O 1
ATOM 723 N N . LYS A 1 94 ? 13.290 2.231 -22.469 1.00 88.06 94 LYS A N 1
ATOM 724 C CA . LYS A 1 94 ? 11.954 1.682 -22.746 1.00 88.06 94 LYS A CA 1
ATOM 725 C C . LYS A 1 94 ? 11.670 0.417 -21.943 1.00 88.06 94 LYS A C 1
ATOM 727 O O . LYS A 1 94 ? 10.596 0.285 -21.357 1.00 88.06 94 LYS A O 1
ATOM 732 N N . ARG A 1 95 ? 12.635 -0.507 -21.892 1.00 86.94 95 ARG A N 1
ATOM 733 C CA . ARG A 1 95 ? 12.532 -1.741 -21.098 1.00 86.94 95 ARG A CA 1
ATOM 734 C C . ARG A 1 95 ? 12.406 -1.428 -19.611 1.00 86.94 95 ARG A C 1
ATOM 736 O O . ARG A 1 95 ? 11.474 -1.917 -18.983 1.00 86.94 95 ARG A O 1
ATOM 743 N N . CYS A 1 96 ? 13.248 -0.539 -19.085 1.00 89.06 96 CYS A N 1
ATOM 744 C CA . CYS A 1 96 ? 13.159 -0.093 -17.695 1.00 89.06 96 CYS A CA 1
ATOM 745 C C . CYS A 1 96 ? 11.793 0.532 -17.367 1.00 89.06 96 CYS A C 1
ATOM 747 O O . CYS A 1 96 ? 11.232 0.238 -16.316 1.00 89.06 96 CYS A O 1
ATOM 749 N N . ALA A 1 97 ? 11.221 1.341 -18.264 1.00 89.00 97 ALA A N 1
ATOM 750 C CA . ALA A 1 97 ? 9.900 1.941 -18.066 1.00 89.00 97 ALA A CA 1
ATOM 751 C C . ALA A 1 97 ? 8.771 0.894 -18.034 1.00 89.00 97 ALA A C 1
ATOM 753 O O . ALA A 1 97 ? 7.863 0.973 -17.202 1.00 89.00 97 ALA A O 1
ATOM 754 N N . ILE A 1 98 ? 8.837 -0.110 -18.914 1.00 90.31 98 ILE A N 1
ATOM 755 C CA . ILE A 1 98 ? 7.893 -1.236 -18.925 1.00 90.31 98 ILE A CA 1
ATOM 756 C C . ILE A 1 98 ? 8.017 -2.050 -17.633 1.00 90.31 98 ILE A C 1
ATOM 758 O O . ILE A 1 98 ? 7.002 -2.377 -17.019 1.00 90.31 98 ILE A O 1
ATOM 762 N N . ASP A 1 99 ? 9.237 -2.356 -17.204 1.00 89.25 99 ASP A N 1
ATOM 763 C CA . ASP A 1 99 ? 9.479 -3.155 -16.004 1.00 89.25 99 ASP A CA 1
ATOM 764 C C . ASP A 1 99 ? 9.066 -2.413 -14.730 1.00 89.25 99 ASP A C 1
ATOM 766 O O . ASP A 1 99 ? 8.391 -2.983 -13.878 1.00 89.25 99 ASP A O 1
ATOM 770 N N . MET A 1 100 ? 9.339 -1.111 -14.645 1.00 90.69 100 MET A N 1
ATOM 771 C CA . MET A 1 100 ? 8.833 -0.258 -13.568 1.00 90.69 100 MET A CA 1
ATOM 772 C C . MET A 1 100 ? 7.301 -0.259 -13.518 1.00 90.69 100 MET A C 1
ATOM 774 O O . MET A 1 100 ? 6.714 -0.394 -12.449 1.00 90.69 100 MET A O 1
ATOM 778 N N . THR A 1 101 ? 6.639 -0.160 -14.673 1.00 89.06 101 THR A N 1
ATOM 779 C CA . THR A 1 101 ? 5.170 -0.198 -14.754 1.00 89.06 101 THR A CA 1
ATOM 780 C C . THR A 1 101 ? 4.618 -1.533 -14.256 1.00 89.06 101 THR A C 1
ATOM 782 O O . THR A 1 101 ? 3.568 -1.569 -13.614 1.00 89.06 101 THR A O 1
ATOM 785 N N . ARG A 1 102 ? 5.318 -2.641 -14.530 1.00 88.25 102 ARG A N 1
ATOM 786 C CA . ARG A 1 102 ? 4.914 -3.970 -14.061 1.00 88.25 102 ARG A CA 1
ATOM 787 C C . ARG A 1 102 ? 4.966 -4.075 -12.541 1.00 88.25 102 ARG A C 1
ATOM 789 O O . ARG A 1 102 ? 3.999 -4.554 -11.958 1.00 88.25 102 ARG A O 1
ATOM 796 N N . GLU A 1 103 ? 6.035 -3.584 -11.929 1.00 86.12 103 GLU A N 1
ATOM 797 C CA . GLU A 1 103 ? 6.224 -3.616 -10.475 1.00 86.12 103 GLU A CA 1
ATOM 798 C C . GLU A 1 103 ? 5.271 -2.661 -9.735 1.00 86.12 103 GLU A C 1
ATOM 800 O O . GLU A 1 103 ? 4.659 -3.044 -8.736 1.00 86.12 103 GLU A O 1
ATOM 805 N N . VAL A 1 104 ? 5.071 -1.443 -10.256 1.00 87.12 104 VAL A N 1
ATOM 806 C CA . VAL A 1 104 ? 4.208 -0.424 -9.626 1.00 87.12 104 VAL A CA 1
ATOM 807 C C . VAL A 1 104 ? 2.723 -0.772 -9.735 1.00 87.12 104 VAL A C 1
ATOM 809 O O . VAL A 1 104 ? 1.963 -0.606 -8.785 1.00 87.12 104 VAL A O 1
ATOM 812 N N . LEU A 1 105 ? 2.291 -1.275 -10.894 1.00 85.12 105 LEU A N 1
ATOM 813 C CA . LEU A 1 105 ? 0.884 -1.595 -11.164 1.00 85.12 105 LEU A CA 1
ATOM 814 C C . LEU A 1 105 ? 0.571 -3.088 -11.001 1.00 85.12 105 LEU A C 1
ATOM 816 O O . LEU A 1 105 ? -0.435 -3.565 -11.524 1.00 85.12 105 LEU A O 1
ATOM 820 N N . ASN A 1 106 ? 1.410 -3.835 -10.281 1.00 79.12 106 ASN A N 1
ATOM 821 C CA . ASN A 1 106 ? 1.177 -5.246 -9.978 1.00 79.12 106 ASN A CA 1
ATOM 822 C C . ASN A 1 106 ? -0.224 -5.540 -9.380 1.00 79.12 106 ASN A C 1
ATOM 824 O O . ASN A 1 106 ? -0.874 -6.475 -9.863 1.00 79.12 106 ASN A O 1
ATOM 828 N N . PRO A 1 107 ? -0.756 -4.757 -8.410 1.00 80.00 107 PRO A N 1
ATOM 829 C CA . PRO A 1 107 ? -2.110 -4.999 -7.902 1.00 80.00 107 PRO A CA 1
ATOM 830 C C . PRO A 1 107 ? -3.206 -4.781 -8.964 1.00 80.00 107 PRO A C 1
ATOM 832 O O . PRO A 1 107 ? -4.204 -5.499 -8.969 1.00 80.00 107 PRO A O 1
ATOM 835 N N . ASP A 1 108 ? -2.998 -3.871 -9.921 1.00 85.38 108 ASP A N 1
ATOM 836 C CA . ASP A 1 108 ? -3.986 -3.466 -10.929 1.00 85.38 108 ASP A CA 1
ATOM 837 C C . ASP A 1 108 ? -3.626 -3.956 -12.342 1.00 85.38 108 ASP A C 1
ATOM 839 O O . ASP A 1 108 ? -3.380 -3.177 -13.270 1.00 85.38 108 ASP A O 1
ATOM 843 N N . LYS A 1 109 ? -3.673 -5.280 -12.554 1.00 85.69 109 LYS A N 1
ATOM 844 C CA . LYS A 1 109 ? -3.284 -5.940 -13.824 1.00 85.69 109 LYS A CA 1
ATOM 845 C C . LYS A 1 109 ? -3.960 -5.371 -15.081 1.00 85.69 109 LYS A C 1
ATOM 847 O O . LYS A 1 109 ? -3.383 -5.418 -16.167 1.00 85.69 109 LYS A O 1
ATOM 852 N N . LYS A 1 110 ? -5.186 -4.842 -14.971 1.00 86.88 110 LYS A N 1
ATOM 853 C CA . LYS A 1 110 ? -5.902 -4.210 -16.096 1.00 86.88 110 LYS A CA 1
ATOM 854 C C . LYS A 1 110 ? -5.245 -2.890 -16.512 1.00 86.88 110 LYS A C 1
ATOM 856 O O . LYS A 1 110 ? -5.024 -2.673 -17.701 1.00 86.88 110 LYS A O 1
ATOM 861 N N . GLN A 1 111 ? -4.916 -2.035 -15.542 1.00 86.69 111 GLN A N 1
ATOM 862 C CA . GLN A 1 111 ? -4.211 -0.775 -15.797 1.00 86.69 111 GLN A CA 1
ATOM 863 C C . GLN A 1 111 ? -2.777 -1.044 -16.247 1.00 86.69 111 GLN A C 1
ATOM 865 O O . GLN A 1 111 ? -2.326 -0.456 -17.225 1.00 86.69 111 GLN A O 1
ATOM 870 N N . GLN A 1 112 ? -2.105 -2.011 -15.618 1.00 90.88 112 GLN A N 1
ATOM 871 C CA . GLN A 1 112 ? -0.768 -2.455 -16.000 1.00 90.88 112 GLN A CA 1
ATOM 872 C C . GLN A 1 112 ? -0.685 -2.814 -17.490 1.00 90.88 112 GLN A C 1
ATOM 874 O O . GLN A 1 112 ? 0.159 -2.277 -18.203 1.00 90.88 112 GLN A O 1
ATOM 879 N N . LYS A 1 113 ? -1.581 -3.680 -17.987 1.00 88.38 113 LYS A N 1
ATOM 880 C CA . LYS A 1 113 ? -1.604 -4.081 -19.404 1.00 88.38 113 LYS A CA 1
ATOM 881 C C . LYS A 1 113 ? -1.789 -2.886 -20.336 1.00 88.38 113 LYS A C 1
ATOM 883 O O . LYS A 1 113 ? -1.008 -2.735 -21.269 1.00 88.38 113 LYS A O 1
ATOM 888 N N . LYS A 1 114 ? -2.754 -2.011 -20.033 1.00 90.81 114 LYS A N 1
ATOM 889 C CA . LYS A 1 114 ? -3.026 -0.802 -20.821 1.00 90.81 114 LYS A CA 1
ATOM 890 C C . LYS A 1 114 ? -1.793 0.101 -20.912 1.00 90.81 114 LYS A C 1
ATOM 892 O O . LYS A 1 114 ? -1.414 0.514 -22.002 1.00 90.81 114 LYS A O 1
ATOM 897 N N . VAL A 1 115 ? -1.147 0.391 -19.782 1.00 88.75 115 VAL A N 1
ATOM 898 C CA . VAL A 1 115 ? 0.037 1.267 -19.750 1.00 88.75 115 VAL A CA 1
ATOM 899 C C . VAL A 1 115 ? 1.226 0.613 -20.458 1.00 88.75 115 VAL A C 1
ATOM 901 O O . VAL A 1 115 ? 1.928 1.278 -21.214 1.00 88.75 115 VAL A O 1
ATOM 904 N N . VAL A 1 116 ? 1.427 -0.698 -20.295 1.00 90.06 116 VAL A N 1
ATOM 905 C CA . VAL A 1 116 ? 2.488 -1.434 -20.999 1.00 90.06 116 VAL A CA 1
ATOM 906 C C . VAL A 1 116 ? 2.266 -1.440 -22.515 1.00 90.06 116 VAL A C 1
ATOM 908 O O . VAL A 1 116 ? 3.230 -1.291 -23.264 1.00 90.06 116 VAL A O 1
ATOM 911 N N . GLU A 1 117 ? 1.032 -1.604 -22.990 1.00 89.75 117 GLU A N 1
ATOM 912 C CA . GLU A 1 117 ? 0.712 -1.524 -24.421 1.00 89.75 117 GLU A CA 1
ATOM 913 C C . GLU A 1 117 ? 1.000 -0.135 -24.990 1.00 89.75 117 GLU A C 1
ATOM 915 O O . GLU A 1 117 ? 1.666 -0.031 -26.020 1.00 89.75 117 GLU A O 1
ATOM 920 N N . LEU A 1 118 ? 0.601 0.921 -24.277 1.00 88.19 118 LEU A N 1
ATOM 921 C CA . LEU A 1 118 ? 0.913 2.298 -24.656 1.00 88.19 118 LEU A CA 1
ATOM 922 C C . LEU A 1 118 ? 2.428 2.525 -24.734 1.00 88.19 118 LEU A C 1
ATOM 924 O O . LEU A 1 118 ? 2.923 3.028 -25.739 1.00 88.19 118 LEU A O 1
ATOM 928 N N . LEU A 1 119 ? 3.188 2.084 -23.726 1.00 86.62 119 LEU A N 1
ATOM 929 C CA . LEU A 1 119 ? 4.649 2.211 -23.715 1.00 86.62 119 LEU A CA 1
ATOM 930 C C . LEU A 1 119 ? 5.315 1.454 -24.868 1.00 86.62 119 LEU A C 1
ATOM 932 O O . LEU A 1 119 ? 6.303 1.930 -25.420 1.00 86.62 119 LEU A O 1
ATOM 936 N N . LYS A 1 120 ? 4.787 0.291 -25.264 1.00 87.38 120 LYS A N 1
ATOM 937 C CA . LYS A 1 120 ? 5.309 -0.470 -26.410 1.00 87.38 120 LYS A CA 1
ATOM 938 C C . LYS A 1 120 ? 5.101 0.261 -27.734 1.00 87.38 120 LYS A C 1
ATOM 940 O O . LYS A 1 120 ? 6.002 0.219 -28.572 1.00 87.38 120 LYS A O 1
ATOM 945 N N . GLN A 1 121 ? 3.964 0.934 -27.898 1.00 86.12 121 GLN A N 1
ATOM 946 C CA . GLN A 1 121 ? 3.597 1.647 -29.124 1.00 86.12 121 GLN A CA 1
ATOM 947 C C . GLN A 1 121 ? 4.414 2.923 -29.360 1.00 86.12 121 GLN A C 1
ATOM 949 O O . GLN A 1 121 ? 4.497 3.365 -30.499 1.00 86.12 121 GLN A O 1
ATOM 954 N N . VAL A 1 122 ? 5.049 3.498 -28.332 1.00 80.19 122 VAL A N 1
ATOM 955 C CA . VAL A 1 122 ? 5.884 4.702 -28.485 1.00 80.19 122 VAL A CA 1
ATOM 956 C C . VAL A 1 122 ? 7.154 4.374 -29.289 1.00 80.19 122 VAL A C 1
ATOM 958 O O . VAL A 1 122 ? 7.996 3.608 -28.799 1.00 80.19 122 VAL A O 1
ATOM 961 N N . PRO A 1 123 ? 7.352 4.937 -30.499 1.00 72.62 123 PRO A N 1
ATOM 962 C CA . PRO A 1 123 ? 8.608 4.794 -31.221 1.00 72.62 123 PRO A CA 1
ATOM 963 C C . PRO A 1 123 ? 9.656 5.715 -30.586 1.00 72.62 123 PRO A C 1
ATOM 965 O O . PRO A 1 123 ? 9.482 6.932 -30.535 1.00 72.62 123 PRO A O 1
ATOM 968 N N . LEU A 1 124 ? 10.755 5.146 -30.095 1.00 66.38 124 LEU A N 1
ATOM 969 C CA . LEU A 1 124 ? 11.879 5.933 -29.597 1.00 66.38 124 LEU A CA 1
ATOM 970 C C . LEU A 1 124 ? 12.921 6.046 -30.712 1.00 66.38 124 LEU A C 1
ATOM 972 O O . LEU A 1 124 ? 13.668 5.110 -30.974 1.00 66.38 124 LEU A O 1
ATOM 976 N N . SER A 1 125 ? 12.939 7.185 -31.407 1.00 55.69 125 SER A N 1
ATOM 977 C CA . SER A 1 125 ? 13.990 7.494 -32.387 1.00 55.69 125 SER A CA 1
ATOM 978 C C . SER A 1 125 ? 15.232 8.076 -31.696 1.00 55.69 125 SER A C 1
ATOM 980 O O . SER A 1 125 ? 15.151 8.617 -30.590 1.00 55.69 125 SER A O 1
ATOM 982 N N . ALA A 1 126 ? 16.388 8.019 -32.367 1.00 51.81 126 ALA A N 1
ATOM 983 C CA . ALA A 1 126 ? 17.673 8.517 -31.856 1.00 51.81 126 ALA A CA 1
ATOM 984 C C . ALA A 1 126 ? 17.654 9.998 -31.398 1.00 51.81 126 ALA A C 1
ATOM 986 O O . ALA A 1 126 ? 18.469 10.394 -30.565 1.00 51.81 126 ALA A O 1
ATOM 987 N N . ASN A 1 127 ? 16.692 10.806 -31.865 1.00 51.22 127 ASN A N 1
ATOM 988 C CA . ASN A 1 127 ? 16.543 12.216 -31.482 1.00 51.22 127 ASN A CA 1
ATOM 989 C C . ASN A 1 127 ? 15.984 12.442 -30.064 1.00 51.22 127 ASN A C 1
ATOM 991 O O . ASN A 1 127 ? 16.074 13.554 -29.542 1.00 51.22 127 ASN A O 1
ATOM 995 N N . THR A 1 128 ? 15.433 11.420 -29.403 1.00 52.69 128 THR A N 1
ATOM 996 C CA . THR A 1 128 ? 15.000 11.526 -27.997 1.00 52.69 128 THR A CA 1
ATOM 997 C C . THR A 1 128 ? 16.167 11.291 -27.027 1.00 52.69 128 THR A C 1
ATOM 999 O O . THR A 1 128 ? 16.192 11.870 -25.941 1.00 52.69 128 THR A O 1
ATOM 1002 N N . ALA A 1 129 ? 17.188 10.525 -27.437 1.00 43.53 129 ALA A N 1
ATOM 1003 C CA . ALA A 1 129 ? 18.392 10.265 -26.642 1.00 43.53 129 ALA A CA 1
ATOM 1004 C C . ALA A 1 129 ? 19.275 11.518 -26.470 1.00 43.53 129 ALA A C 1
ATOM 1006 O O . ALA A 1 129 ? 19.911 11.706 -25.433 1.00 43.53 129 ALA A O 1
ATOM 1007 N N . THR A 1 130 ? 19.283 12.424 -27.453 1.00 41.09 130 THR A N 1
ATOM 1008 C CA . THR A 1 130 ? 20.084 13.659 -27.422 1.00 41.09 130 THR A CA 1
ATOM 1009 C C . THR A 1 130 ? 19.461 14.780 -26.586 1.00 41.09 130 THR A C 1
ATOM 1011 O O . THR A 1 130 ? 20.210 15.547 -25.981 1.00 41.09 130 THR A O 1
ATOM 1014 N N . LYS A 1 131 ? 18.128 14.838 -26.423 1.00 47.28 131 LYS A N 1
ATOM 1015 C CA . LYS A 1 131 ? 17.476 15.776 -25.478 1.00 47.28 131 LYS A CA 1
ATOM 1016 C C . LYS A 1 131 ? 17.704 15.413 -24.000 1.00 47.28 131 LYS A C 1
ATOM 1018 O O . LYS A 1 131 ? 17.618 16.288 -23.143 1.00 47.28 131 LYS A O 1
ATOM 1023 N N . SER A 1 132 ? 18.096 14.169 -23.694 1.00 45.59 132 SER A N 1
ATOM 1024 C CA . SER A 1 132 ? 18.478 13.742 -22.337 1.00 45.59 132 SER A CA 1
ATOM 1025 C C . SER A 1 132 ? 19.830 14.298 -21.864 1.00 45.59 132 SER A C 1
ATOM 1027 O O . SER A 1 132 ? 20.093 14.259 -20.662 1.00 45.59 132 SER A O 1
ATOM 1029 N N . ARG A 1 133 ? 20.677 14.856 -22.747 1.00 41.19 133 ARG A N 1
ATOM 1030 C CA . ARG A 1 133 ? 21.923 15.528 -22.318 1.00 41.19 133 ARG A CA 1
ATOM 1031 C C . ARG A 1 133 ? 21.663 16.775 -21.465 1.00 41.19 133 ARG A C 1
ATOM 1033 O O . ARG A 1 133 ? 22.494 17.114 -20.632 1.00 41.19 133 ARG A O 1
ATOM 1040 N N . GLY A 1 134 ? 20.502 17.420 -21.621 1.00 38.03 134 GLY A N 1
ATOM 1041 C CA . GLY A 1 134 ? 20.059 18.502 -20.731 1.00 38.03 134 GLY A CA 1
ATOM 1042 C C . GLY A 1 134 ? 19.389 18.005 -19.444 1.00 38.03 134 GLY A C 1
ATOM 1043 O O . GLY A 1 134 ? 19.364 18.715 -18.442 1.00 38.03 134 GLY A O 1
ATOM 1044 N N . PHE A 1 135 ? 18.882 16.768 -19.436 1.00 38.72 135 PHE A N 1
ATOM 1045 C CA . PHE A 1 135 ? 18.156 16.201 -18.297 1.00 38.72 135 PHE A CA 1
ATOM 1046 C C . PHE A 1 135 ? 19.105 15.700 -17.197 1.00 38.72 135 PHE A C 1
ATOM 1048 O O . PHE A 1 135 ? 18.798 15.843 -16.021 1.00 38.72 135 PHE A O 1
ATOM 1055 N N . SER A 1 136 ? 20.303 15.213 -17.541 1.00 38.06 136 SER A N 1
ATOM 1056 C CA . SER A 1 136 ? 21.326 14.857 -16.544 1.00 38.06 136 SER A CA 1
ATOM 1057 C C . SER A 1 136 ? 21.853 16.067 -15.757 1.00 38.06 136 SER A C 1
ATOM 1059 O O . SER A 1 136 ? 22.179 15.925 -14.583 1.00 38.06 136 SER A O 1
ATOM 1061 N N . GLY A 1 137 ? 21.886 17.260 -16.367 1.00 36.75 137 GLY A N 1
ATOM 1062 C CA . GLY A 1 137 ? 22.207 18.510 -15.663 1.00 36.75 137 GLY A CA 1
ATOM 1063 C C . GLY A 1 137 ? 21.041 19.038 -14.816 1.00 36.75 137 GLY A C 1
ATOM 1064 O O . GLY A 1 137 ? 21.248 19.522 -13.707 1.00 36.75 137 GLY A O 1
ATOM 1065 N N . GLY A 1 138 ? 19.804 18.893 -15.306 1.00 36.16 138 GLY A N 1
ATOM 1066 C CA . GLY A 1 138 ? 18.602 19.387 -14.628 1.00 36.16 138 GLY A CA 1
ATOM 1067 C C . GLY A 1 138 ? 18.108 18.514 -13.470 1.00 36.16 138 GLY A C 1
ATOM 1068 O O . GLY A 1 138 ? 17.710 19.046 -12.441 1.00 36.16 138 GLY A O 1
ATOM 1069 N N . VAL A 1 139 ? 18.155 17.182 -13.581 1.00 43.16 139 VAL A N 1
ATOM 1070 C CA . VAL A 1 139 ? 17.631 16.272 -12.539 1.00 43.16 139 VAL A CA 1
ATOM 1071 C C . VAL A 1 139 ? 18.515 16.260 -11.296 1.00 43.16 139 VAL A C 1
ATOM 1073 O O . VAL A 1 139 ? 17.992 16.185 -10.183 1.00 43.16 139 VAL A O 1
ATOM 1076 N N . PHE A 1 140 ? 19.836 16.399 -11.455 1.00 35.09 140 PHE A N 1
ATOM 1077 C CA . PHE A 1 140 ? 20.744 16.538 -10.313 1.00 35.09 140 PHE A CA 1
ATOM 1078 C C . PHE A 1 140 ? 20.478 17.849 -9.552 1.00 35.09 140 PHE A C 1
ATOM 1080 O O . PHE A 1 140 ? 20.395 17.836 -8.328 1.00 35.09 140 PHE A O 1
ATOM 1087 N N . PHE A 1 141 ? 20.224 18.950 -10.270 1.00 36.19 141 PHE A N 1
ATOM 1088 C CA . PHE A 1 141 ? 19.898 20.253 -9.679 1.00 36.19 141 PHE A CA 1
ATOM 1089 C C . PHE A 1 141 ? 18.479 20.318 -9.077 1.00 36.19 141 PHE A C 1
ATOM 1091 O O . PHE A 1 141 ? 18.245 20.976 -8.068 1.00 36.19 141 PHE A O 1
ATOM 1098 N N . GLN A 1 142 ? 17.511 19.600 -9.650 1.00 35.75 142 GLN A N 1
ATOM 1099 C CA . GLN A 1 142 ? 16.128 19.608 -9.162 1.00 35.75 142 GLN A CA 1
ATOM 1100 C C . GLN A 1 142 ? 15.921 18.675 -7.956 1.00 35.75 142 GLN A C 1
ATOM 1102 O O . GLN A 1 142 ? 15.052 18.932 -7.121 1.00 35.75 142 GLN A O 1
ATOM 1107 N N . SER A 1 143 ? 16.749 17.631 -7.823 1.00 34.59 143 SER A N 1
ATOM 1108 C CA . SER A 1 143 ? 16.753 16.748 -6.648 1.00 34.59 143 SER A CA 1
ATOM 1109 C C . SER A 1 143 ? 17.330 17.444 -5.411 1.00 34.59 143 SER A C 1
ATOM 1111 O O . SER A 1 143 ? 16.819 17.237 -4.314 1.00 34.59 143 SER A O 1
ATOM 1113 N N . THR A 1 144 ? 18.339 18.310 -5.575 1.00 41.41 144 THR A N 1
ATOM 1114 C CA . THR A 1 144 ? 18.881 19.127 -4.477 1.00 41.41 144 THR A CA 1
ATOM 1115 C C . THR A 1 144 ? 17.945 20.277 -4.107 1.00 41.41 144 THR A C 1
ATOM 1117 O O . THR A 1 144 ? 17.706 20.486 -2.921 1.00 41.41 144 THR A O 1
ATOM 1120 N N . HIS A 1 145 ? 17.312 20.947 -5.082 1.00 34.97 145 HIS A N 1
ATOM 1121 C CA . HIS A 1 145 ? 16.349 22.018 -4.788 1.00 34.97 145 HIS A CA 1
ATOM 1122 C C . HIS A 1 145 ? 15.095 21.494 -4.070 1.00 34.97 145 HIS A C 1
ATOM 1124 O O . HIS A 1 145 ? 14.648 22.102 -3.109 1.00 34.97 145 HIS A O 1
ATOM 1130 N N . ARG A 1 146 ? 14.567 20.315 -4.440 1.00 32.78 146 ARG A N 1
ATOM 1131 C CA . ARG A 1 146 ? 13.400 19.716 -3.757 1.00 32.78 146 ARG A CA 1
ATOM 1132 C C . ARG A 1 146 ? 13.718 19.157 -2.360 1.00 32.78 146 ARG A C 1
ATOM 1134 O O . ARG A 1 146 ? 12.802 19.000 -1.555 1.00 32.78 146 ARG A O 1
ATOM 1141 N N . PHE A 1 147 ? 14.985 18.858 -2.058 1.00 33.81 147 PHE A N 1
ATOM 1142 C CA . PHE A 1 147 ? 15.420 18.453 -0.714 1.00 33.81 147 PHE A CA 1
ATOM 1143 C C . PHE A 1 147 ? 15.684 19.665 0.200 1.00 33.81 147 PHE A C 1
ATOM 1145 O O . PHE A 1 147 ? 15.398 19.602 1.393 1.00 33.81 147 PHE A O 1
ATOM 1152 N N . GLU A 1 148 ? 16.158 20.781 -0.360 1.00 40.25 148 GLU A N 1
ATOM 1153 C CA . GLU A 1 148 ? 16.333 22.061 0.346 1.00 40.25 148 GLU A CA 1
ATOM 1154 C C . GLU A 1 148 ? 14.991 22.786 0.582 1.00 40.25 148 GLU A C 1
ATOM 1156 O O . GLU A 1 148 ? 14.742 23.289 1.674 1.00 40.25 148 GLU A O 1
ATOM 1161 N N . GLU A 1 149 ? 14.068 22.755 -0.382 1.00 37.75 149 GLU A N 1
ATOM 1162 C CA . GLU A 1 149 ? 12.766 23.447 -0.321 1.00 37.75 149 GLU A CA 1
ATOM 1163 C C . GLU A 1 149 ? 11.766 22.778 0.648 1.00 37.75 149 GLU A C 1
ATOM 1165 O O . GLU A 1 149 ? 10.821 23.412 1.112 1.00 37.75 149 GLU A O 1
ATOM 1170 N N . ASN A 1 150 ? 12.018 21.520 1.043 1.00 36.16 150 ASN A N 1
ATOM 1171 C CA . ASN A 1 150 ? 11.270 20.812 2.091 1.00 36.16 150 ASN A CA 1
ATOM 1172 C C . ASN A 1 150 ? 11.870 20.962 3.503 1.00 36.16 150 ASN A C 1
ATOM 1174 O O . ASN A 1 150 ? 11.314 20.405 4.455 1.00 36.16 150 ASN A O 1
ATOM 1178 N N . ARG A 1 151 ? 12.931 21.763 3.701 1.00 38.66 151 ARG A N 1
ATOM 1179 C CA . ARG A 1 151 ? 13.213 22.348 5.024 1.00 38.66 151 ARG A CA 1
ATOM 1180 C C . ARG A 1 151 ? 12.282 23.536 5.254 1.00 38.66 151 ARG A C 1
ATOM 1182 O O . ARG A 1 151 ? 12.701 24.686 5.355 1.00 38.66 151 ARG A O 1
ATOM 1189 N N . GLY A 1 152 ? 10.993 23.229 5.349 1.00 35.88 152 GLY A N 1
ATOM 1190 C CA . GLY A 1 152 ? 10.004 24.157 5.865 1.00 35.88 152 GLY A CA 1
ATOM 1191 C C . GLY A 1 152 ? 10.416 24.615 7.263 1.00 35.88 152 GLY A C 1
ATOM 1192 O O . GLY A 1 152 ? 10.642 23.803 8.159 1.00 35.88 152 GLY A O 1
ATOM 1193 N N . TYR A 1 153 ? 10.541 25.930 7.399 1.00 40.84 153 TYR A N 1
ATOM 1194 C CA . TYR A 1 153 ? 10.607 26.698 8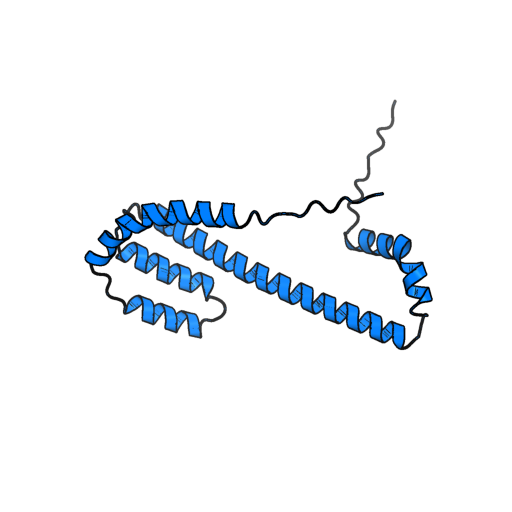.634 1.00 40.84 153 TYR A CA 1
ATOM 1195 C C . TYR A 1 153 ? 9.811 26.03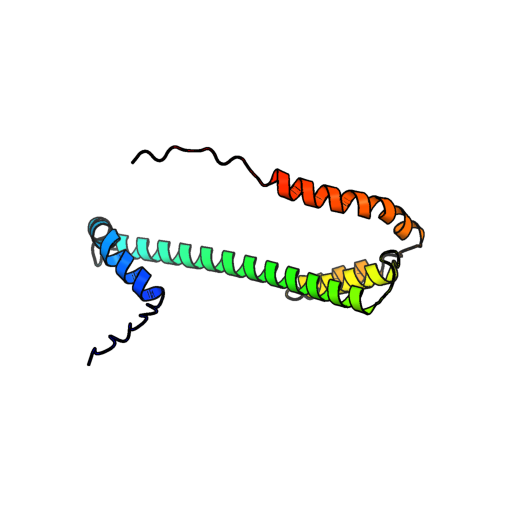4 9.771 1.00 40.84 153 TYR A C 1
ATOM 1197 O O . TYR A 1 153 ? 8.586 25.942 9.711 1.00 40.84 153 TYR A O 1
ATOM 1205 N N . ILE A 1 154 ? 10.515 25.575 10.808 1.00 39.69 154 ILE A N 1
ATOM 1206 C CA . ILE A 1 154 ? 9.918 25.173 12.083 1.00 39.69 154 ILE A CA 1
ATOM 1207 C C . ILE A 1 154 ? 9.843 26.452 12.925 1.00 39.69 154 ILE A C 1
ATOM 1209 O O . ILE A 1 154 ? 10.897 26.948 13.335 1.00 39.69 154 ILE A O 1
ATOM 1213 N N . PRO A 1 155 ? 8.654 27.018 13.201 1.00 33.47 155 PRO A N 1
ATOM 1214 C CA . PRO A 1 155 ? 8.549 28.109 14.151 1.00 33.47 155 PRO A CA 1
ATOM 1215 C C . PRO A 1 155 ? 8.972 27.570 15.516 1.00 33.47 155 PRO A C 1
ATOM 1217 O O . PRO A 1 155 ? 8.379 26.621 16.037 1.00 33.47 155 PRO A O 1
ATOM 1220 N N . SER A 1 156 ? 10.006 28.165 16.103 1.00 40.94 156 SER A N 1
ATOM 1221 C CA . SER A 1 156 ? 10.389 27.926 17.488 1.00 40.94 156 SER A CA 1
ATOM 1222 C C . SER A 1 156 ? 9.303 28.486 18.410 1.00 40.94 156 SER A C 1
ATOM 12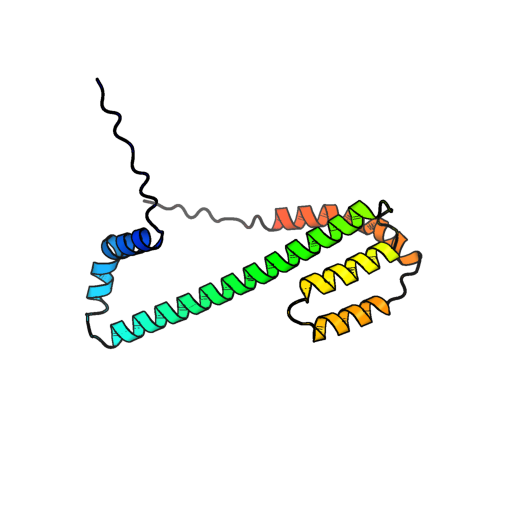24 O O . SER A 1 156 ? 9.425 29.592 18.938 1.00 40.94 156 SER A O 1
ATOM 1226 N N . HIS A 1 157 ? 8.222 27.734 18.615 1.00 39.16 157 HIS A N 1
ATOM 1227 C CA . HIS A 1 157 ? 7.359 27.958 19.763 1.00 39.16 157 HIS A CA 1
ATOM 1228 C C . HIS A 1 157 ? 8.103 27.475 21.002 1.00 39.16 157 HIS A C 1
ATOM 1230 O O . HIS A 1 157 ? 8.222 26.285 21.284 1.00 39.16 157 HIS A O 1
ATOM 1236 N N . ARG A 1 158 ? 8.645 28.467 21.703 1.00 35.31 158 ARG A N 1
ATOM 1237 C CA . ARG A 1 158 ? 9.125 28.432 23.077 1.00 35.31 158 ARG A CA 1
ATOM 1238 C C . ARG A 1 158 ? 8.120 27.665 23.946 1.00 35.31 158 ARG A C 1
ATOM 1240 O O . ARG A 1 158 ? 7.110 28.221 24.366 1.00 35.31 158 ARG A O 1
ATOM 1247 N N . PHE A 1 159 ? 8.395 26.387 24.190 1.00 33.78 159 PHE A N 1
ATOM 1248 C CA . PHE A 1 159 ? 7.804 25.645 25.297 1.00 33.78 159 PHE A CA 1
ATOM 1249 C C . PHE A 1 159 ? 8.361 26.285 26.572 1.00 33.78 159 PHE A C 1
ATOM 1251 O O . PHE A 1 159 ? 9.516 26.069 26.933 1.00 33.78 159 PHE A O 1
ATOM 1258 N N . VAL A 1 160 ? 7.572 27.166 27.181 1.00 40.75 160 VAL A N 1
ATOM 1259 C CA . VAL A 1 160 ? 7.777 27.590 28.564 1.00 40.75 160 VAL A CA 1
ATOM 1260 C C . VAL A 1 160 ? 7.160 26.486 29.419 1.00 40.75 160 VAL A C 1
ATOM 1262 O O . VAL A 1 160 ? 5.941 26.321 29.424 1.00 40.75 160 VAL A O 1
ATOM 1265 N N . LEU A 1 161 ? 8.019 25.687 30.049 1.00 40.69 161 LEU A N 1
ATOM 1266 C CA . LEU A 1 161 ? 7.730 25.057 31.334 1.00 40.69 161 LEU A CA 1
ATOM 1267 C C . LEU A 1 161 ? 8.348 25.941 32.415 1.00 40.69 161 LEU A C 1
ATOM 1269 O O . LEU A 1 161 ? 9.461 26.456 32.156 1.00 40.69 161 LEU A O 1
#

Secondary structure (DSSP, 8-state):
-------------HHHHHHHHIIIIIHHHHHHHS-TT-HHHHHHHHHHHHHHHHHHHHHHHHHHHHHHHHHHHHHHHHHHHHH---TT-HHHHHHHHHHHHHHHTSS-HHHHHHHHHHHHH----HHHHHHTTTHHHHHHHHHHHHHHTT-----------

Foldseek 3Di:
DDPPPPPPPCPPPVVNVVVVCCVPPPPVVLCVVPPPPDPVNVVVVVVVVVVVVVVVVVVVVVVVLVVLQVVLVVVLVVLVVVVPDDPLPVVNVLVSVLSSLCSNCVVPVVVNVVVNVVSVPDDDDSVVSVVCVVVVVVVVVVVVVVVVVVPPDDPPPPPDD

Radius of gyration: 27.26 Å; chains: 1; bounding box: 55×42×78 Å

pLDDT: mean 74.6, std 21.93, range [32.78, 96.88]

Organism: NCBI:txid1090488

Sequence (161 aa):
MEFAKKRKNVAVIKSDNLKRHFTSIHAASFNANYPEKSDQRTQKIAGLLASYKHSVSTMSKTTSAQESATAASLHVSWTLARAKKPFADAELIK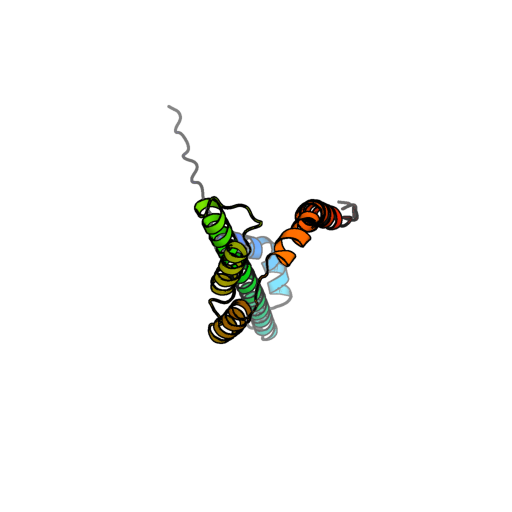RCAIDMTREVLNPDKKQQKKVVELLKQVPLSANTATKSRGFSGGVFFQSTHRFEENRGYIPSHRFVL